Protein AF-A0A392QZP3-F1 (afdb_monomer)

InterPro domains:
  IPR052018 PHP domain-containing protein [PTHR42924] (1-97)

Foldseek 3Di:
DDPDPDDPPPVVVPDDPDPPVNVVVVCVVCVVVLLVVLLVLLVVCLVPVDPVSLVVLCVPPPPPVVVDDDPPVDSLVSCVVCDVVRDDPVSCPDPSNVVSNVSRVVVRVVVVPPPPPPDD

Secondary structure (DSSP, 8-state):
-------TTTTSTT-----HHHHHHHHHHHHHHHHHHHHHHHHHHHHS--HHHHHHHHTT---GGGGS-----SHHHHHHHHHHHHS-HHHHT-HHHHHHHHHHHHHHHHHTT-------

Structure (mmCIF, N/CA/C/O backbone):
data_AF-A0A392QZP3-F1
#
_entry.id   AF-A0A392QZP3-F1
#
loop_
_atom_site.group_PDB
_atom_site.id
_atom_site.type_symbol
_atom_site.label_atom_id
_atom_site.label_alt_id
_atom_site.label_comp_id
_atom_site.label_asym_id
_atom_site.label_entity_id
_atom_site.label_seq_id
_atom_site.pdbx_PDB_ins_code
_atom_site.Cartn_x
_atom_site.Cartn_y
_atom_site.Cartn_z
_atom_site.occupancy
_atom_site.B_iso_or_equiv
_atom_site.auth_seq_id
_atom_site.auth_comp_id
_atom_site.auth_asym_id
_atom_site.auth_atom_id
_atom_site.pdbx_PDB_model_num
ATOM 1 N N . ASP A 1 1 ? 38.660 -26.929 -13.517 1.00 59.50 1 ASP A N 1
ATOM 2 C CA . ASP A 1 1 ? 37.937 -26.253 -12.437 1.00 59.50 1 ASP A CA 1
ATOM 3 C C . ASP A 1 1 ? 38.575 -24.891 -12.223 1.00 59.50 1 ASP A C 1
ATOM 5 O O . ASP A 1 1 ? 39.703 -24.824 -11.751 1.00 59.50 1 ASP A O 1
ATOM 9 N N . TYR A 1 2 ? 37.956 -23.834 -12.749 1.00 50.16 2 TYR A N 1
ATOM 10 C CA . TYR A 1 2 ? 38.490 -22.471 -12.681 1.00 50.16 2 TYR A CA 1
ATOM 11 C C . TYR A 1 2 ? 37.567 -21.664 -11.773 1.00 50.16 2 TYR A C 1
ATOM 13 O O . TYR A 1 2 ? 36.712 -20.906 -12.224 1.00 50.16 2 TYR A O 1
ATOM 21 N N . HIS A 1 3 ? 37.685 -21.908 -10.471 1.00 65.50 3 HIS A N 1
ATOM 22 C CA . HIS A 1 3 ? 37.018 -21.112 -9.454 1.00 65.50 3 HIS A CA 1
ATOM 23 C C . HIS A 1 3 ? 37.810 -19.818 -9.250 1.00 65.50 3 HIS A C 1
ATOM 25 O O . HIS A 1 3 ? 38.784 -19.778 -8.496 1.00 65.50 3 HIS A O 1
ATOM 31 N N . GLY A 1 4 ? 37.399 -18.775 -9.977 1.00 55.47 4 GLY A N 1
ATOM 32 C CA . GLY A 1 4 ? 37.810 -17.399 -9.717 1.00 55.47 4 GLY A CA 1
ATOM 33 C C . GLY A 1 4 ? 37.524 -17.053 -8.258 1.00 55.47 4 GLY A C 1
ATOM 34 O O . GLY A 1 4 ? 36.400 -17.187 -7.778 1.00 55.47 4 GLY A O 1
ATOM 35 N N . ARG A 1 5 ? 38.590 -16.733 -7.525 1.00 61.75 5 ARG A N 1
ATOM 36 C CA . ARG A 1 5 ? 38.546 -16.235 -6.153 1.00 61.75 5 ARG A CA 1
ATOM 37 C C . ARG A 1 5 ? 38.589 -14.711 -6.215 1.00 61.75 5 ARG A C 1
ATOM 39 O O . ARG A 1 5 ? 39.679 -14.150 -6.307 1.00 61.75 5 ARG A O 1
ATOM 46 N N . GLY A 1 6 ? 37.438 -14.063 -6.068 1.00 60.81 6 GLY A N 1
ATOM 47 C CA . GLY A 1 6 ? 37.293 -12.785 -5.367 1.00 60.81 6 GLY A CA 1
ATOM 48 C C . GLY A 1 6 ? 38.137 -11.622 -5.889 1.00 60.81 6 GLY A C 1
ATOM 49 O O . GLY A 1 6 ? 38.571 -10.785 -5.097 1.00 60.81 6 GLY A O 1
ATOM 50 N N . GLY A 1 7 ? 38.396 -11.554 -7.195 1.00 62.91 7 GLY A N 1
ATOM 51 C CA . GLY A 1 7 ? 38.977 -10.358 -7.804 1.00 62.91 7 GLY A CA 1
ATOM 52 C C . GLY A 1 7 ? 37.933 -9.243 -7.916 1.00 62.91 7 GLY A C 1
ATOM 53 O O . GLY A 1 7 ? 36.780 -9.511 -8.238 1.00 62.91 7 GLY A O 1
ATOM 54 N N . HIS A 1 8 ? 38.331 -7.973 -7.752 1.00 58.50 8 HIS A N 1
ATOM 55 C CA . HIS A 1 8 ? 37.467 -6.786 -7.941 1.00 58.50 8 HIS A CA 1
ATOM 56 C C . HIS A 1 8 ? 36.771 -6.692 -9.322 1.00 58.50 8 HIS A C 1
ATOM 58 O O . HIS A 1 8 ? 35.979 -5.784 -9.542 1.00 58.50 8 HIS A O 1
ATOM 64 N N . HIS A 1 9 ? 37.079 -7.607 -10.244 1.00 54.97 9 HIS A N 1
ATOM 65 C CA . HIS A 1 9 ? 36.550 -7.683 -11.605 1.00 54.97 9 HIS A CA 1
ATOM 66 C C . HIS A 1 9 ? 35.449 -8.755 -11.763 1.00 54.97 9 HIS A C 1
ATOM 68 O O . HIS A 1 9 ? 34.895 -8.896 -12.848 1.00 54.97 9 HIS A O 1
ATOM 74 N N . GLU A 1 10 ? 35.102 -9.509 -10.710 1.00 56.53 10 GLU A N 1
ATOM 75 C CA . GLU A 1 10 ? 34.005 -10.497 -10.760 1.00 56.53 10 GLU A CA 1
ATOM 76 C C . GLU A 1 10 ? 32.610 -9.841 -10.699 1.00 56.53 10 GLU A C 1
ATOM 78 O O . GLU A 1 10 ? 31.620 -10.455 -11.087 1.00 56.53 10 GLU A O 1
ATOM 83 N N . SER A 1 11 ? 32.518 -8.577 -10.273 1.00 57.44 11 SER A N 1
ATOM 84 C CA . SER A 1 11 ? 31.245 -7.875 -10.042 1.00 57.44 11 SER A CA 1
ATOM 85 C C . SER A 1 11 ? 30.539 -7.380 -11.312 1.00 57.44 11 SER A C 1
ATOM 87 O O . SER A 1 11 ? 29.357 -7.044 -11.256 1.00 57.44 11 SER A O 1
ATOM 89 N N . GLU A 1 12 ? 31.236 -7.288 -12.449 1.00 57.12 12 GLU A N 1
ATOM 90 C CA . GLU A 1 12 ? 30.635 -6.786 -13.698 1.00 57.12 12 GLU A CA 1
ATOM 91 C C . GLU A 1 12 ? 29.883 -7.875 -14.475 1.00 57.12 12 GLU A C 1
ATOM 93 O O . GLU A 1 12 ? 28.937 -7.577 -15.204 1.00 57.12 12 GLU A O 1
ATOM 98 N N . LEU A 1 13 ? 30.232 -9.148 -14.264 1.00 54.97 13 LEU A N 1
ATOM 99 C CA . LEU A 1 13 ? 29.572 -10.306 -14.873 1.00 54.97 13 LEU A CA 1
ATOM 100 C C . LEU A 1 13 ? 28.261 -10.623 -14.130 1.00 54.97 13 LEU A C 1
ATOM 102 O O . LEU A 1 13 ? 28.124 -11.645 -13.466 1.00 54.97 13 LEU A O 1
ATOM 106 N N . GLY A 1 14 ? 27.302 -9.703 -14.206 1.00 58.09 14 GLY A N 1
ATOM 107 C CA . GLY A 1 14 ? 26.002 -9.806 -13.534 1.00 58.09 14 GLY A CA 1
ATOM 108 C C . GLY A 1 14 ? 25.347 -8.460 -13.221 1.00 58.09 14 GLY A C 1
ATOM 109 O O . GLY A 1 14 ? 24.169 -8.423 -12.866 1.00 58.09 14 GLY A O 1
ATOM 110 N N . SER A 1 15 ? 26.076 -7.351 -13.382 1.00 63.53 15 SER A N 1
ATOM 111 C CA . SER A 1 15 ? 25.514 -6.009 -13.239 1.00 63.53 15 SER A CA 1
ATOM 112 C C . SER A 1 15 ? 24.715 -5.644 -14.490 1.00 63.53 15 SER A C 1
ATOM 114 O O . SER A 1 15 ? 25.270 -5.387 -15.559 1.00 63.53 15 SER A O 1
ATOM 116 N N . VAL A 1 16 ? 23.388 -5.646 -14.376 1.00 64.69 16 VAL A N 1
ATOM 117 C CA . VAL A 1 16 ? 22.504 -5.161 -15.438 1.00 64.69 16 VAL A CA 1
ATOM 118 C C . VAL A 1 16 ? 22.346 -3.656 -15.264 1.00 64.69 16 VAL A C 1
ATOM 120 O O . VAL A 1 16 ? 21.779 -3.194 -14.275 1.00 64.69 16 VAL A O 1
ATOM 123 N N . ASN A 1 17 ? 22.808 -2.886 -16.250 1.00 72.19 17 ASN A N 1
ATOM 124 C CA . ASN A 1 17 ? 22.506 -1.460 -16.345 1.00 72.19 17 ASN A CA 1
ATOM 125 C C . ASN A 1 17 ? 21.027 -1.290 -16.706 1.00 72.19 17 ASN A C 1
ATOM 127 O O . ASN A 1 17 ? 20.686 -1.131 -17.877 1.00 72.19 17 ASN A O 1
ATOM 131 N N . LEU A 1 18 ? 20.140 -1.367 -15.711 1.00 73.06 18 LEU A N 1
ATOM 132 C CA . LEU A 1 18 ? 18.725 -1.071 -15.897 1.00 73.06 18 LEU A CA 1
ATOM 133 C C . LEU A 1 18 ? 18.575 0.449 -16.044 1.00 73.06 18 LEU A C 1
ATOM 135 O O . LEU A 1 18 ? 18.844 1.177 -15.083 1.00 73.06 18 LEU A O 1
ATOM 139 N N . PRO A 1 19 ? 18.163 0.965 -17.215 1.00 86.25 19 PRO A N 1
ATOM 140 C CA . PRO A 1 19 ? 17.993 2.397 -17.380 1.00 86.25 19 PRO A CA 1
ATOM 141 C C . PRO A 1 19 ? 16.944 2.907 -16.392 1.00 86.25 19 PRO A C 1
ATOM 143 O O . PRO A 1 19 ? 15.871 2.318 -16.260 1.00 86.25 19 PRO A O 1
ATOM 146 N N . VAL A 1 20 ? 17.230 4.029 -15.731 1.00 84.25 20 VAL A N 1
ATOM 147 C CA . VAL A 1 20 ? 16.333 4.629 -14.725 1.00 84.25 20 VAL A CA 1
ATOM 148 C C . VAL A 1 20 ? 14.924 4.856 -15.285 1.00 84.25 20 VAL A C 1
ATOM 150 O O . VAL A 1 20 ? 13.944 4.658 -14.575 1.00 84.25 20 VAL A O 1
ATOM 153 N N . LEU A 1 21 ? 14.817 5.198 -16.573 1.00 87.12 21 LEU A N 1
ATOM 154 C CA . LEU A 1 21 ? 13.537 5.360 -17.268 1.00 87.12 21 LEU A CA 1
ATOM 155 C C . LEU A 1 21 ? 12.739 4.051 -17.333 1.00 87.12 21 LEU A C 1
ATOM 157 O O . LEU A 1 21 ? 11.558 4.046 -17.010 1.00 87.12 21 LEU A O 1
ATOM 161 N N . VAL A 1 22 ? 13.395 2.932 -17.656 1.00 87.75 22 VAL A N 1
ATOM 162 C CA . VAL A 1 22 ? 12.752 1.608 -17.716 1.00 87.75 22 VAL A CA 1
ATOM 163 C C . VAL A 1 22 ? 12.282 1.175 -16.330 1.00 87.75 22 VAL A C 1
ATOM 165 O O . VAL A 1 22 ? 11.179 0.652 -16.189 1.00 87.75 22 VAL A O 1
ATOM 168 N N . LEU A 1 23 ? 13.085 1.432 -15.292 1.00 87.75 23 LEU A N 1
ATOM 169 C CA . LEU A 1 23 ? 12.681 1.165 -13.912 1.00 87.75 23 LEU A CA 1
ATOM 170 C C . LEU A 1 23 ? 11.468 2.011 -13.510 1.00 87.75 23 LEU A C 1
ATOM 172 O O . LEU A 1 23 ? 10.525 1.498 -12.917 1.00 87.75 23 LEU A O 1
ATOM 176 N N . HIS A 1 24 ? 11.479 3.300 -13.832 1.00 89.88 24 HIS A N 1
ATOM 177 C CA . HIS A 1 24 ? 10.368 4.195 -13.539 1.00 89.88 24 HIS A CA 1
ATOM 178 C C . HIS A 1 24 ? 9.078 3.770 -14.255 1.00 89.88 24 HIS A C 1
ATOM 180 O O . HIS A 1 24 ? 8.018 3.740 -13.630 1.00 89.88 24 HIS A O 1
ATOM 186 N N . ASP A 1 25 ? 9.162 3.386 -15.527 1.00 92.12 25 ASP A N 1
ATOM 187 C CA . ASP A 1 25 ? 8.003 2.920 -16.292 1.00 92.12 25 ASP A CA 1
ATOM 188 C C . ASP A 1 25 ? 7.467 1.596 -15.739 1.00 92.12 25 ASP A C 1
ATOM 190 O O . ASP A 1 25 ? 6.257 1.435 -15.569 1.00 92.12 25 ASP A O 1
ATOM 194 N N . PHE A 1 26 ? 8.361 0.685 -15.345 1.00 92.44 26 PHE A N 1
ATOM 195 C CA . PHE A 1 26 ? 7.987 -0.530 -14.628 1.00 92.44 26 PHE A CA 1
ATOM 196 C C . PHE A 1 26 ? 7.263 -0.218 -13.309 1.00 92.44 26 PHE A C 1
ATOM 198 O O . PHE A 1 26 ? 6.198 -0.774 -13.046 1.00 92.44 26 PHE A O 1
ATOM 205 N N . LEU A 1 27 ? 7.795 0.698 -12.493 1.00 90.88 27 LEU A N 1
ATOM 206 C CA . LEU A 1 27 ? 7.187 1.077 -11.213 1.00 90.88 27 LEU A CA 1
ATOM 207 C C . LEU A 1 27 ? 5.828 1.759 -11.391 1.00 90.88 27 LEU A C 1
ATOM 209 O O . LEU A 1 27 ? 4.927 1.526 -10.588 1.00 90.88 27 LEU A O 1
ATOM 213 N N . LYS A 1 28 ? 5.647 2.550 -12.454 1.00 91.75 28 LYS A N 1
ATOM 214 C CA . LYS A 1 28 ? 4.339 3.108 -12.820 1.00 91.75 28 LYS A CA 1
ATOM 215 C C . LYS A 1 28 ? 3.320 2.013 -13.122 1.00 91.75 28 LYS A C 1
ATOM 217 O O . LYS A 1 28 ? 2.207 2.072 -12.609 1.00 91.75 28 LYS A O 1
ATOM 222 N N . VAL A 1 29 ? 3.701 1.003 -13.904 1.00 94.25 29 VAL A N 1
ATOM 223 C CA . VAL A 1 29 ? 2.828 -0.145 -14.214 1.00 94.25 29 VAL A CA 1
ATOM 224 C C . VAL A 1 29 ? 2.554 -0.990 -12.968 1.00 94.25 29 VAL A C 1
ATOM 226 O O . VAL A 1 29 ? 1.445 -1.486 -12.793 1.00 94.25 29 VAL A O 1
ATOM 229 N N . ALA A 1 30 ? 3.530 -1.117 -12.069 1.00 93.19 30 ALA A N 1
ATOM 230 C CA . ALA A 1 30 ? 3.382 -1.833 -10.805 1.00 93.19 30 ALA A CA 1
ATOM 231 C C . ALA A 1 30 ? 2.603 -1.042 -9.736 1.00 93.19 30 ALA A C 1
ATOM 233 O O . ALA A 1 30 ? 2.217 -1.612 -8.712 1.00 93.19 30 ALA A O 1
ATOM 234 N N . ARG A 1 31 ? 2.351 0.258 -9.945 1.00 93.44 31 ARG A N 1
ATOM 235 C CA . ARG A 1 31 ? 1.734 1.133 -8.942 1.00 93.44 31 ARG A CA 1
ATOM 236 C C . ARG A 1 31 ? 0.375 0.634 -8.433 1.00 93.44 31 ARG A C 1
ATOM 238 O O . ARG A 1 31 ? 0.204 0.620 -7.216 1.00 93.44 31 ARG A O 1
ATOM 245 N N . PRO A 1 32 ? -0.552 0.139 -9.277 1.00 92.88 32 PRO A N 1
ATOM 246 C CA . PRO A 1 32 ? -1.820 -0.413 -8.800 1.00 92.88 32 PRO A CA 1
ATOM 247 C C . PRO A 1 32 ? -1.642 -1.622 -7.875 1.00 92.88 32 PRO A C 1
ATOM 249 O O . PRO A 1 32 ? -2.371 -1.751 -6.897 1.00 92.88 32 PRO A O 1
ATOM 252 N N . ILE A 1 33 ? -0.641 -2.473 -8.135 1.00 94.12 33 ILE A N 1
ATOM 253 C CA . ILE A 1 33 ? -0.326 -3.639 -7.292 1.00 94.12 33 ILE A CA 1
ATOM 254 C C . ILE A 1 33 ? 0.124 -3.169 -5.908 1.00 94.12 33 ILE A C 1
ATOM 256 O O . ILE A 1 33 ? -0.329 -3.697 -4.894 1.00 94.12 33 ILE A O 1
ATOM 260 N N . TRP A 1 34 ? 0.980 -2.146 -5.864 1.00 91.00 34 TRP A N 1
ATOM 261 C CA . TRP A 1 34 ? 1.443 -1.543 -4.616 1.00 91.00 34 TRP A CA 1
ATOM 262 C C . TRP A 1 34 ? 0.296 -0.914 -3.818 1.00 91.00 34 TRP A C 1
ATOM 264 O O . TRP A 1 34 ? 0.141 -1.199 -2.632 1.00 91.00 34 TRP A O 1
ATOM 274 N N . CYS A 1 35 ? -0.546 -0.113 -4.475 1.00 91.81 35 CYS A N 1
ATOM 275 C CA . CYS A 1 35 ? -1.705 0.507 -3.837 1.00 91.81 35 CYS A CA 1
ATOM 276 C C . CYS A 1 35 ? -2.677 -0.547 -3.291 1.00 91.81 35 CYS A C 1
ATOM 278 O O . CYS A 1 35 ? -3.114 -0.430 -2.150 1.00 91.81 35 CYS A O 1
ATOM 280 N N . ASN A 1 36 ? -2.957 -1.606 -4.055 1.00 93.00 36 ASN A N 1
ATOM 281 C CA . ASN A 1 36 ? -3.820 -2.698 -3.609 1.00 93.00 36 ASN A CA 1
ATOM 282 C C . ASN A 1 36 ? -3.221 -3.475 -2.429 1.00 93.00 36 ASN A C 1
ATOM 284 O O . ASN A 1 36 ? -3.932 -3.831 -1.497 1.00 93.00 36 ASN A O 1
ATOM 288 N N . ALA A 1 37 ? -1.910 -3.724 -2.434 1.00 91.81 37 ALA A N 1
ATOM 289 C CA . ALA A 1 37 ? -1.246 -4.383 -1.314 1.00 91.81 37 ALA A CA 1
ATOM 290 C C . ALA A 1 37 ? -1.372 -3.565 -0.018 1.00 91.81 37 ALA A C 1
ATOM 292 O O . ALA A 1 37 ? -1.638 -4.136 1.036 1.00 91.81 37 ALA A O 1
ATOM 293 N N . ILE A 1 38 ? -1.233 -2.237 -0.097 1.00 90.75 38 ILE A N 1
ATOM 294 C CA . ILE A 1 38 ? -1.421 -1.351 1.060 1.00 90.75 38 ILE A CA 1
ATOM 295 C C . ILE A 1 38 ? -2.872 -1.376 1.536 1.00 90.75 38 ILE A C 1
ATOM 297 O O . ILE A 1 38 ? -3.087 -1.496 2.739 1.00 90.75 38 ILE A O 1
ATOM 301 N N . LYS A 1 39 ? -3.852 -1.315 0.622 1.00 91.19 39 LYS A N 1
ATOM 302 C CA . LYS A 1 39 ? -5.277 -1.454 0.974 1.00 91.19 39 LYS A CA 1
ATOM 303 C C . LYS A 1 39 ? -5.519 -2.726 1.775 1.00 91.19 39 LYS A C 1
ATOM 305 O O . LYS A 1 39 ? -6.000 -2.638 2.896 1.00 91.19 39 LYS A O 1
ATOM 310 N N . ASN A 1 40 ? -5.074 -3.868 1.253 1.00 92.06 40 ASN A N 1
ATOM 311 C CA . ASN A 1 40 ? -5.248 -5.160 1.911 1.00 92.06 40 ASN A CA 1
ATOM 312 C C . ASN A 1 40 ? -4.613 -5.191 3.310 1.00 92.06 40 ASN A C 1
ATOM 314 O O . ASN A 1 40 ? -5.205 -5.719 4.241 1.00 92.06 40 ASN A O 1
ATOM 318 N N . ILE A 1 41 ? -3.415 -4.620 3.479 1.00 90.38 41 ILE A N 1
ATOM 319 C CA . ILE A 1 41 ? -2.749 -4.555 4.791 1.00 90.38 41 ILE A CA 1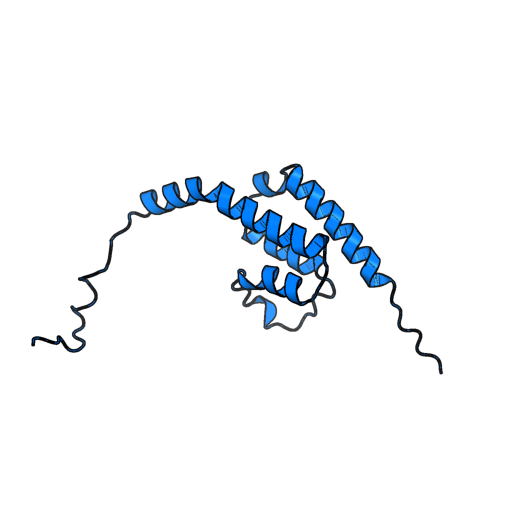
ATOM 320 C C . ILE A 1 41 ? -3.586 -3.743 5.790 1.00 90.38 41 ILE A C 1
ATOM 322 O O . ILE A 1 41 ? -3.762 -4.162 6.934 1.00 90.38 41 ILE A O 1
ATOM 326 N N . LEU A 1 42 ? -4.104 -2.589 5.364 1.00 89.88 42 LEU A N 1
ATOM 327 C CA . LEU A 1 42 ? -4.937 -1.737 6.212 1.00 89.88 42 LEU A CA 1
ATOM 328 C C . LEU A 1 42 ? -6.295 -2.378 6.514 1.00 89.88 42 LEU A C 1
ATOM 330 O O . LEU A 1 42 ? -6.775 -2.260 7.637 1.00 89.88 42 LEU A O 1
ATOM 334 N N . GLU A 1 43 ? -6.896 -3.071 5.546 1.00 91.31 43 GLU A N 1
ATOM 335 C CA . GLU A 1 43 ? -8.134 -3.831 5.738 1.00 91.31 43 GLU A CA 1
ATOM 336 C C . GLU A 1 43 ? -7.954 -4.956 6.751 1.00 91.31 43 GLU A C 1
ATOM 338 O O . GLU A 1 43 ? -8.738 -5.027 7.691 1.00 91.31 43 GLU A O 1
ATOM 343 N N . CYS A 1 44 ? -6.892 -5.760 6.639 1.00 90.12 44 CYS A N 1
ATOM 344 C CA . CYS A 1 44 ? -6.600 -6.814 7.613 1.00 90.12 44 CYS A CA 1
ATOM 345 C C . CYS A 1 44 ? -6.489 -6.258 9.040 1.00 90.12 44 CYS A C 1
ATOM 347 O O . CYS A 1 44 ? -6.996 -6.859 9.983 1.00 90.12 44 CYS A O 1
ATOM 349 N N . TYR A 1 45 ? -5.847 -5.098 9.207 1.00 88.62 45 TYR A N 1
ATOM 350 C CA . TYR A 1 45 ? -5.757 -4.449 10.514 1.00 88.62 45 TYR A CA 1
ATOM 351 C C . TYR A 1 45 ? -7.097 -3.856 10.978 1.00 88.62 45 TYR A C 1
ATOM 353 O O . TYR A 1 45 ? -7.411 -3.907 12.164 1.00 88.62 45 TYR A O 1
ATOM 361 N N . ALA A 1 46 ? -7.905 -3.315 10.064 1.00 88.38 46 ALA A N 1
ATOM 362 C CA . ALA A 1 46 ? -9.234 -2.802 10.387 1.00 88.38 46 ALA A CA 1
ATOM 363 C C . ALA A 1 46 ? -10.216 -3.916 10.796 1.00 88.38 46 ALA A C 1
ATOM 365 O O . ALA A 1 46 ? -11.080 -3.689 11.641 1.00 88.38 46 ALA A O 1
ATOM 366 N N . GLU A 1 47 ? -10.104 -5.097 10.185 1.00 90.06 47 GLU A N 1
ATOM 367 C CA . GLU A 1 47 ? -10.915 -6.278 10.501 1.00 90.06 47 GLU A CA 1
ATOM 368 C C . GLU A 1 47 ? -10.469 -6.947 11.803 1.00 90.06 47 GLU A C 1
ATOM 370 O O . GLU A 1 47 ? -11.304 -7.305 12.635 1.00 90.06 47 GLU A O 1
ATOM 375 N N . GLU A 1 48 ? -9.159 -7.082 12.000 1.00 88.62 48 GLU A N 1
ATOM 376 C CA . GLU A 1 48 ? -8.567 -7.676 13.192 1.00 88.62 48 GLU A CA 1
ATOM 377 C C . GLU A 1 48 ? -7.438 -6.774 13.721 1.00 88.62 48 GLU A C 1
ATOM 379 O O . GLU A 1 48 ? -6.276 -6.903 13.309 1.00 88.62 48 GLU A O 1
ATOM 384 N N . PRO A 1 49 ? -7.753 -5.861 14.655 1.00 85.06 49 PRO A N 1
ATOM 385 C CA . PRO A 1 49 ? -6.771 -4.960 15.240 1.00 85.06 49 PRO A CA 1
ATOM 386 C C . PRO A 1 49 ? -5.911 -5.696 16.269 1.00 85.06 49 PRO A C 1
ATOM 388 O O . PRO A 1 49 ? -6.137 -5.631 17.476 1.00 85.06 49 PRO A O 1
ATOM 391 N N . SER A 1 50 ? -4.920 -6.426 15.766 1.00 84.00 50 SER A N 1
ATOM 392 C CA . SER A 1 50 ? -3.929 -7.170 16.541 1.00 84.00 50 SER A CA 1
ATOM 393 C C . SER A 1 50 ? -2.537 -6.558 16.389 1.00 84.00 50 SER A C 1
ATOM 395 O O . SER A 1 50 ? -2.215 -5.952 15.362 1.00 84.00 50 SER A O 1
ATOM 397 N N . ASP A 1 51 ? -1.676 -6.769 17.387 1.00 81.31 51 ASP A N 1
ATOM 398 C CA . ASP A 1 51 ? -0.271 -6.350 17.320 1.00 81.31 51 ASP A CA 1
ATOM 399 C C . ASP A 1 51 ? 0.448 -6.997 16.125 1.00 81.31 51 ASP A C 1
ATOM 401 O O . ASP A 1 51 ? 1.244 -6.350 15.448 1.00 81.31 51 ASP A O 1
ATOM 405 N N . THR A 1 52 ? 0.097 -8.243 15.784 1.00 85.12 52 THR A N 1
ATOM 406 C CA . THR A 1 52 ? 0.630 -8.948 14.610 1.00 85.12 52 THR A CA 1
ATOM 407 C C . THR A 1 52 ? 0.258 -8.266 13.297 1.00 85.12 52 THR A C 1
ATOM 409 O 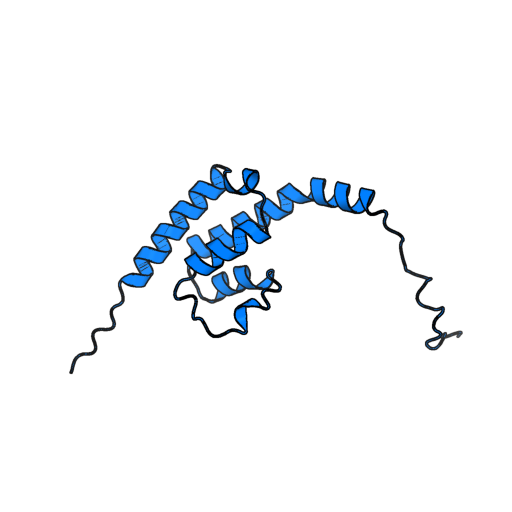O . THR A 1 52 ? 1.112 -8.120 12.422 1.00 85.12 52 THR A O 1
ATOM 412 N N . ASN A 1 53 ? -0.985 -7.795 13.152 1.00 85.38 53 ASN A N 1
ATOM 413 C CA . ASN A 1 53 ? -1.402 -7.064 11.954 1.00 85.38 53 ASN A CA 1
ATOM 414 C C . ASN A 1 53 ? -0.779 -5.659 11.920 1.00 85.38 53 ASN A C 1
ATOM 416 O O . ASN A 1 53 ? -0.364 -5.202 10.853 1.00 85.38 53 ASN A O 1
ATOM 420 N N . LEU A 1 54 ? -0.586 -5.016 13.075 1.00 83.19 54 LEU A N 1
ATOM 421 C CA . LEU A 1 54 ? 0.129 -3.740 13.177 1.00 83.19 54 LEU A CA 1
ATOM 422 C C . LEU A 1 54 ? 1.619 -3.863 12.797 1.00 83.19 54 LEU A C 1
ATOM 424 O O . LEU A 1 54 ? 2.172 -2.993 12.114 1.00 83.19 54 LEU A O 1
ATOM 428 N N . GLU A 1 55 ? 2.280 -4.964 13.157 1.00 82.25 55 GLU A N 1
ATOM 429 C CA . GLU A 1 55 ? 3.651 -5.254 12.717 1.00 82.25 55 GLU A CA 1
ATOM 430 C C . GLU A 1 55 ? 3.753 -5.352 11.187 1.00 82.25 55 GLU A C 1
ATOM 432 O O . GLU A 1 55 ? 4.736 -4.895 10.595 1.00 82.25 55 GLU A O 1
ATOM 437 N N . THR A 1 56 ? 2.727 -5.878 10.507 1.00 83.06 56 THR A N 1
ATOM 438 C CA . THR A 1 56 ? 2.744 -5.949 9.036 1.00 83.06 56 THR A CA 1
ATOM 439 C C . THR A 1 56 ? 2.746 -4.576 8.364 1.00 83.06 56 THR A C 1
ATOM 441 O O . THR A 1 56 ? 3.391 -4.425 7.322 1.00 83.06 56 THR A O 1
ATOM 444 N N . ILE A 1 57 ? 2.115 -3.573 8.986 1.00 82.69 57 ILE A N 1
ATOM 445 C CA . ILE A 1 57 ? 2.134 -2.170 8.546 1.00 82.69 57 ILE A CA 1
ATOM 446 C C . ILE A 1 57 ? 3.559 -1.617 8.691 1.00 82.69 57 ILE A C 1
ATOM 448 O O . ILE A 1 57 ? 4.132 -1.055 7.756 1.00 82.69 57 ILE A O 1
ATOM 452 N N . THR A 1 58 ? 4.198 -1.837 9.837 1.00 75.75 58 THR A N 1
ATOM 453 C CA . THR A 1 58 ? 5.526 -1.263 10.118 1.00 75.75 58 THR A CA 1
ATOM 454 C C . THR A 1 58 ? 6.683 -1.979 9.408 1.00 75.75 58 THR A C 1
ATOM 456 O O . THR A 1 58 ? 7.752 -1.390 9.246 1.00 75.75 58 THR A O 1
ATOM 459 N N . ARG A 1 59 ? 6.478 -3.202 8.897 1.00 74.75 59 ARG A N 1
ATOM 460 C CA . ARG A 1 59 ? 7.508 -4.032 8.239 1.00 74.75 59 ARG A CA 1
ATOM 461 C C . ARG A 1 59 ? 8.133 -3.411 6.985 1.00 74.75 59 ARG A C 1
ATOM 463 O O . ARG A 1 59 ? 9.307 -3.654 6.700 1.00 74.75 59 ARG A O 1
ATOM 470 N N . PHE A 1 60 ? 7.359 -2.653 6.208 1.00 65.31 60 PHE A N 1
ATOM 471 C CA . PHE A 1 60 ? 7.809 -2.091 4.925 1.00 65.31 60 PHE A CA 1
ATOM 472 C C . PHE A 1 60 ? 8.369 -0.675 5.045 1.00 65.31 60 PHE A C 1
ATOM 474 O O . PHE A 1 60 ? 9.160 -0.237 4.203 1.00 65.31 60 PHE A O 1
ATOM 481 N N . GLY A 1 61 ? 8.018 0.033 6.117 1.00 60.75 61 GLY A N 1
ATOM 482 C CA . GLY A 1 61 ? 8.712 1.247 6.492 1.00 60.75 61 GLY A CA 1
ATOM 483 C C . GLY A 1 61 ? 10.098 0.870 7.001 1.00 60.75 61 GLY A C 1
ATOM 484 O O . GLY A 1 61 ? 10.245 0.311 8.080 1.00 60.75 61 GLY A O 1
ATOM 485 N N . ARG A 1 62 ? 11.170 1.237 6.291 1.00 56.78 62 ARG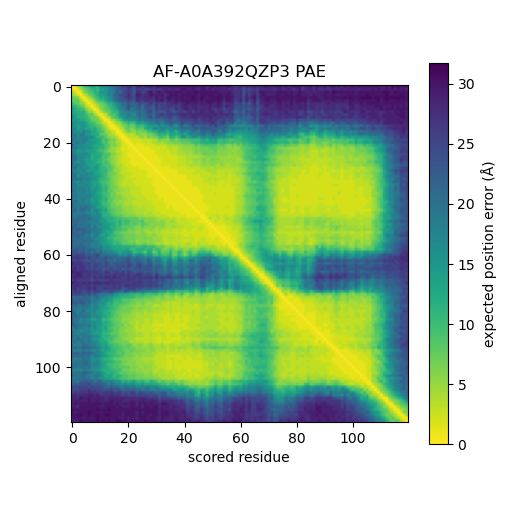 A N 1
ATOM 486 C CA . ARG A 1 62 ? 12.497 1.414 6.921 1.00 56.78 62 ARG A CA 1
ATOM 487 C C . ARG A 1 62 ? 12.455 2.623 7.871 1.00 56.78 62 ARG A C 1
ATOM 489 O O . ARG A 1 62 ? 13.274 3.540 7.785 1.00 56.78 62 ARG A O 1
ATOM 496 N N . THR A 1 63 ? 11.480 2.663 8.764 1.00 53.59 63 THR A N 1
ATOM 49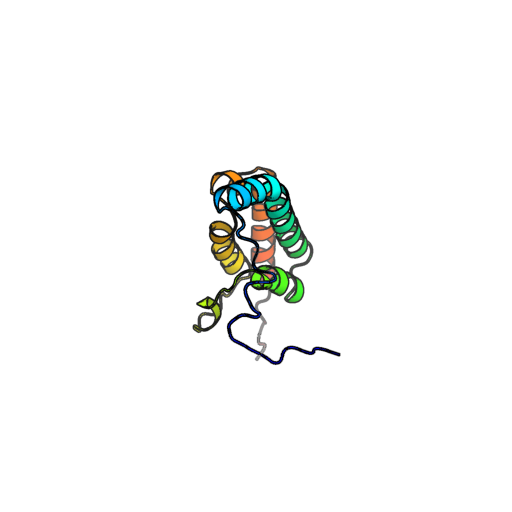7 C CA . THR A 1 63 ? 11.221 3.726 9.721 1.00 53.59 63 THR A CA 1
ATOM 498 C C . THR A 1 63 ? 12.245 3.587 10.836 1.00 53.59 63 THR A C 1
ATOM 500 O O . THR A 1 63 ? 11.993 3.110 11.936 1.00 53.59 63 THR A O 1
ATOM 503 N N . ARG A 1 64 ? 13.453 4.085 10.553 1.00 49.78 64 ARG A N 1
ATOM 504 C CA . ARG A 1 64 ? 14.445 4.439 11.581 1.00 49.78 64 ARG A CA 1
ATOM 505 C C . ARG A 1 64 ? 13.888 5.449 12.603 1.00 49.78 64 ARG A C 1
ATOM 507 O O . ARG A 1 64 ? 14.507 5.646 13.641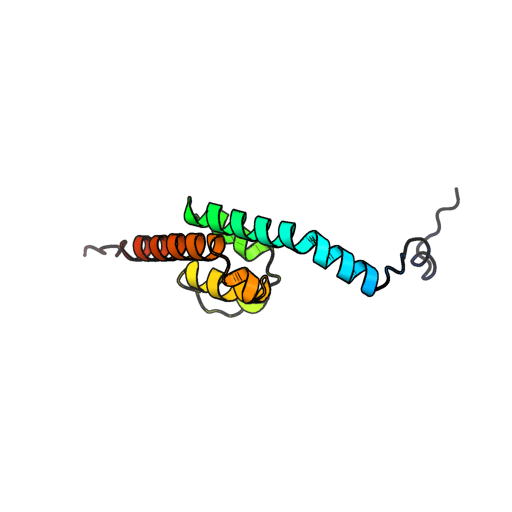 1.00 49.78 64 ARG A O 1
ATOM 514 N N . VAL A 1 65 ? 12.719 6.035 12.328 1.00 50.88 65 VAL A N 1
ATOM 515 C CA . VAL A 1 65 ? 11.936 6.913 13.209 1.00 50.88 65 VAL A CA 1
ATOM 516 C C . VAL A 1 65 ? 11.501 6.207 14.504 1.00 50.88 65 VAL A C 1
ATOM 518 O O . VAL A 1 65 ? 11.411 6.855 15.540 1.00 50.88 65 VAL A O 1
ATOM 521 N N . PHE A 1 66 ? 11.361 4.876 14.515 1.00 51.19 66 PHE A N 1
ATOM 522 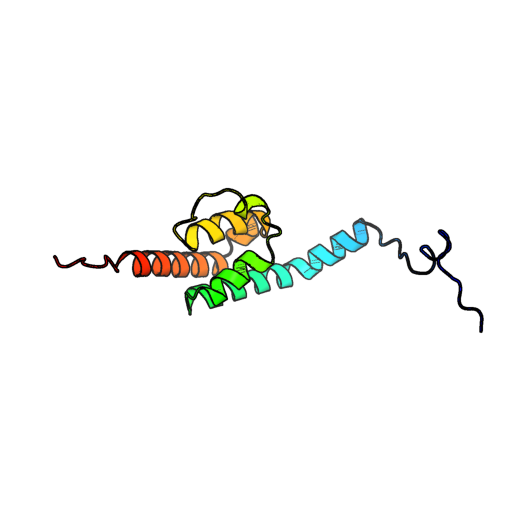C CA . PHE A 1 66 ? 10.949 4.128 15.715 1.00 51.19 66 PHE A CA 1
ATOM 523 C C . PHE A 1 66 ? 12.033 3.964 16.788 1.00 51.19 66 PHE A C 1
ATOM 525 O O . PHE A 1 66 ? 11.767 3.428 17.860 1.00 51.19 66 PHE A O 1
ATOM 532 N N . LYS A 1 67 ? 13.264 4.438 16.545 1.00 47.28 67 LYS A N 1
ATOM 533 C CA . LYS A 1 67 ? 14.357 4.351 17.528 1.00 47.28 67 LYS A CA 1
ATOM 534 C C . LYS A 1 67 ? 14.341 5.492 18.563 1.00 47.28 67 LYS A C 1
ATOM 536 O O . LYS A 1 67 ? 15.189 5.511 19.451 1.00 47.28 67 LYS A O 1
ATOM 541 N N . GLY A 1 68 ? 13.401 6.434 18.453 1.00 44.66 68 GLY A N 1
ATOM 542 C CA . GLY A 1 68 ? 13.311 7.632 19.289 1.00 44.66 68 GLY A CA 1
ATOM 543 C C . GLY A 1 68 ? 12.029 7.716 20.115 1.00 44.66 68 GLY A C 1
ATOM 544 O O . GLY A 1 68 ? 11.208 8.579 19.850 1.00 44.66 68 GLY A O 1
ATOM 545 N N . GLY A 1 69 ? 11.874 6.835 21.106 1.00 44.75 69 GLY A N 1
ATOM 546 C CA . GLY A 1 69 ? 11.281 7.124 22.424 1.00 44.75 69 GLY A CA 1
ATOM 547 C C . GLY A 1 69 ? 9.853 7.670 22.574 1.00 44.75 69 GLY A C 1
ATOM 548 O O . GLY A 1 69 ? 9.429 7.803 23.717 1.00 44.75 69 GLY A O 1
ATOM 549 N N . SER A 1 70 ? 9.100 7.976 21.517 1.00 47.44 70 SER A N 1
ATOM 550 C CA . SER A 1 70 ? 7.689 8.340 21.669 1.00 47.44 70 SER A CA 1
ATOM 551 C C . SER A 1 70 ? 6.833 7.094 21.475 1.00 47.44 70 SER A C 1
ATOM 553 O O . SER A 1 70 ? 6.859 6.533 20.376 1.00 47.44 70 SER A O 1
ATOM 555 N N . PRO A 1 71 ? 6.067 6.645 22.485 1.00 48.94 71 PRO A N 1
ATOM 556 C CA . PRO A 1 71 ? 5.028 5.667 22.233 1.00 48.94 71 PRO A CA 1
ATOM 557 C C . PRO A 1 71 ? 4.029 6.358 21.303 1.00 48.94 71 PRO A C 1
ATOM 559 O O . PRO A 1 71 ? 3.392 7.337 21.695 1.00 48.94 71 PRO A O 1
ATOM 562 N N . LEU A 1 72 ? 3.942 5.927 20.042 1.00 52.12 72 LEU A N 1
ATOM 563 C CA . LEU A 1 72 ? 2.740 6.215 19.272 1.00 52.12 72 LEU A CA 1
ATOM 564 C C . LEU A 1 72 ? 1.640 5.441 19.989 1.00 52.12 72 LEU A C 1
ATOM 566 O O . LEU A 1 72 ? 1.548 4.223 19.872 1.00 52.12 72 LEU A O 1
ATOM 570 N N . ASN A 1 73 ? 0.891 6.149 20.831 1.00 53.88 73 ASN A N 1
ATOM 571 C CA . ASN A 1 73 ? -0.110 5.585 21.731 1.00 53.88 73 ASN A CA 1
ATOM 572 C C . ASN A 1 73 ? -1.319 4.996 20.980 1.00 53.88 73 ASN A C 1
ATOM 574 O O . ASN A 1 73 ? -2.263 4.540 21.618 1.00 53.88 73 ASN A O 1
ATOM 578 N N . CYS A 1 74 ? -1.311 4.984 19.643 1.00 65.31 74 CYS A N 1
ATOM 579 C CA . CYS A 1 74 ? -2.371 4.415 18.833 1.00 65.31 74 CYS A CA 1
ATOM 580 C C . CYS A 1 74 ? -1.838 3.905 1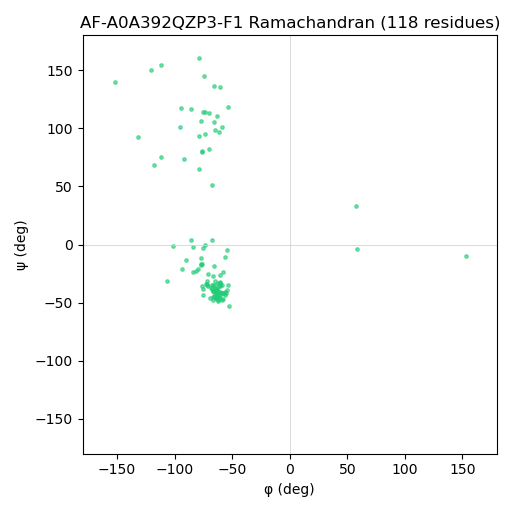7.482 1.00 65.31 74 CYS A C 1
ATOM 582 O O . CYS A 1 74 ? -1.032 4.570 16.829 1.00 65.31 74 CYS A O 1
ATOM 584 N N . GLY A 1 75 ? -2.335 2.751 17.020 1.00 72.12 75 GLY A N 1
ATOM 585 C CA . GLY A 1 75 ? -2.073 2.238 15.667 1.00 72.12 75 GLY A CA 1
ATOM 586 C C . GLY A 1 75 ? -2.508 3.201 14.553 1.00 72.12 75 GLY A C 1
ATOM 587 O O . GLY A 1 75 ? -1.924 3.192 13.472 1.00 72.12 75 GLY A O 1
ATOM 588 N N . GLN A 1 76 ? -3.462 4.092 14.839 1.00 78.12 76 GLN A N 1
ATOM 589 C CA . GLN A 1 76 ? -3.908 5.135 13.915 1.00 78.12 76 GLN A CA 1
ATOM 590 C C . GLN A 1 76 ? -2.797 6.145 13.596 1.00 78.12 76 GLN A C 1
ATOM 592 O O . GLN A 1 76 ? -2.543 6.419 12.426 1.00 78.12 76 GLN A O 1
ATOM 597 N N . ASP A 1 77 ? -2.073 6.622 14.612 1.00 79.38 77 ASP A N 1
ATOM 598 C CA . ASP A 1 77 ? -0.989 7.596 14.431 1.00 79.38 77 ASP A CA 1
ATOM 599 C C . ASP A 1 77 ? 0.122 7.028 13.525 1.00 79.38 77 ASP A C 1
ATOM 601 O O . ASP A 1 77 ? 0.773 7.753 12.767 1.00 79.38 77 ASP A O 1
ATOM 605 N N . LEU A 1 78 ? 0.341 5.705 13.591 1.00 79.25 78 LEU A N 1
ATOM 606 C CA . LEU A 1 78 ? 1.333 5.002 12.776 1.00 79.25 78 LEU A CA 1
ATOM 607 C C . LEU A 1 78 ? 0.900 4.985 11.315 1.00 79.25 78 LEU A C 1
ATOM 609 O O . LEU A 1 78 ? 1.700 5.275 10.424 1.00 79.25 78 LEU A O 1
ATOM 613 N N . ILE A 1 79 ? -0.369 4.663 11.077 1.00 83.38 79 ILE A N 1
ATOM 614 C CA . ILE A 1 79 ? -0.956 4.613 9.740 1.00 83.38 79 ILE A CA 1
ATOM 615 C C . ILE A 1 79 ? -0.942 6.008 9.109 1.00 83.38 79 ILE A C 1
ATOM 617 O O . ILE A 1 79 ? -0.470 6.152 7.978 1.00 83.38 79 ILE A O 1
ATOM 621 N N . ASP A 1 80 ? -1.348 7.037 9.850 1.00 84.12 80 ASP A N 1
ATOM 622 C CA . ASP A 1 80 ? -1.369 8.423 9.369 1.00 84.12 80 ASP A CA 1
ATOM 623 C C . ASP A 1 80 ? 0.036 8.930 9.009 1.00 84.12 80 ASP A C 1
ATOM 625 O O . ASP A 1 80 ? 0.205 9.682 8.046 1.00 84.12 80 ASP A O 1
ATOM 629 N N . HIS A 1 81 ? 1.069 8.467 9.720 1.00 82.94 81 HIS A N 1
ATOM 630 C CA . HIS A 1 81 ? 2.458 8.765 9.379 1.00 82.94 81 HIS A CA 1
ATOM 631 C C . HIS A 1 81 ? 2.975 7.970 8.167 1.00 82.94 81 HIS A C 1
ATOM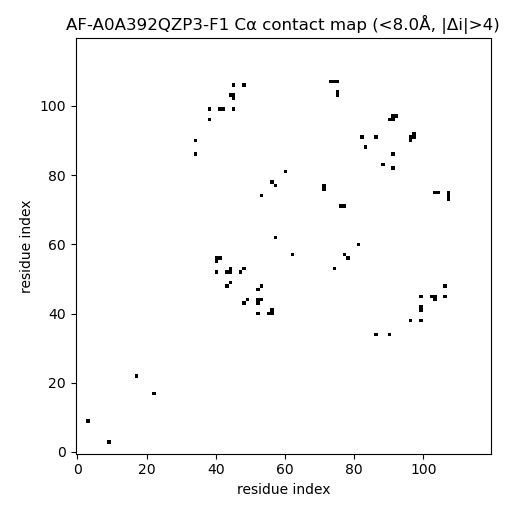 633 O O . HIS A 1 81 ? 3.744 8.497 7.358 1.00 82.94 81 HIS A O 1
ATOM 639 N N . CYS A 1 82 ? 2.587 6.700 8.027 1.00 83.44 82 CYS A N 1
ATOM 640 C CA . CYS A 1 82 ? 3.074 5.822 6.963 1.00 83.44 82 CYS A CA 1
ATOM 641 C C . CYS A 1 82 ? 2.431 6.106 5.598 1.00 83.44 82 CYS A C 1
ATOM 643 O O . CYS A 1 82 ? 3.114 6.009 4.576 1.00 83.44 82 CYS A O 1
ATOM 645 N N . LEU A 1 83 ? 1.147 6.471 5.556 1.00 85.62 83 LEU A N 1
ATOM 646 C CA . LEU A 1 83 ? 0.408 6.617 4.298 1.00 85.62 83 LEU A CA 1
ATOM 647 C C . LEU A 1 83 ? 1.034 7.629 3.317 1.00 85.62 83 LEU A C 1
ATOM 649 O O . LEU A 1 83 ? 1.248 7.244 2.164 1.00 85.62 83 LEU A O 1
ATOM 653 N N . PRO A 1 84 ? 1.429 8.851 3.732 1.00 87.56 84 PRO A N 1
ATOM 654 C CA . PRO A 1 84 ? 2.072 9.817 2.836 1.00 87.56 84 PRO A CA 1
ATOM 655 C C . PRO A 1 84 ? 3.450 9.372 2.325 1.00 87.56 84 PRO A C 1
ATOM 657 O O . PRO A 1 84 ? 3.949 9.909 1.338 1.00 87.56 84 PRO A O 1
ATOM 660 N N . LEU A 1 85 ? 4.094 8.407 2.994 1.00 85.69 85 LEU A N 1
ATOM 661 C CA . LEU A 1 85 ? 5.380 7.847 2.563 1.00 85.69 85 LEU A CA 1
ATOM 662 C C . LEU A 1 85 ? 5.212 6.778 1.479 1.00 85.69 85 LEU A C 1
ATOM 664 O O . LEU A 1 85 ? 6.159 6.489 0.747 1.00 85.69 85 LEU A O 1
ATOM 668 N N . TRP A 1 86 ? 4.033 6.163 1.388 1.00 87.00 86 TRP A N 1
ATOM 669 C CA . TRP A 1 86 ? 3.770 5.062 0.467 1.00 87.00 86 TRP A CA 1
ATOM 670 C C . TRP A 1 86 ? 2.897 5.461 -0.723 1.00 87.00 86 TRP A C 1
ATOM 672 O O . TRP A 1 86 ? 3.058 4.895 -1.814 1.00 87.00 86 TRP A O 1
ATOM 682 N N . LEU A 1 87 ? 1.990 6.418 -0.527 1.00 88.56 87 LEU A N 1
ATOM 683 C CA . LEU A 1 87 ? 0.944 6.814 -1.466 1.00 88.56 87 LEU A CA 1
ATOM 684 C C . LEU A 1 87 ? 1.067 8.289 -1.863 1.00 88.56 87 LEU A C 1
ATOM 686 O O . LEU A 1 87 ? 1.535 9.120 -1.091 1.00 88.56 87 LEU A O 1
ATOM 690 N N . SER A 1 88 ? 0.641 8.611 -3.082 1.00 90.75 88 SER A N 1
ATOM 691 C CA . SER A 1 88 ? 0.432 9.998 -3.503 1.00 90.75 88 SER A CA 1
ATOM 692 C C . SER A 1 88 ? -0.899 10.523 -2.962 1.00 90.75 88 SER A C 1
ATOM 694 O O . SER A 1 88 ? -1.798 9.741 -2.651 1.00 90.75 88 SER A O 1
ATOM 696 N N . SER A 1 89 ? -1.065 11.847 -2.910 1.00 90.00 89 SER A N 1
ATOM 697 C CA . SER A 1 89 ? -2.309 12.479 -2.445 1.00 90.00 89 SER A CA 1
ATOM 698 C C . SER A 1 89 ? -3.541 11.991 -3.215 1.00 90.00 89 SER A C 1
ATOM 700 O O . SER A 1 89 ? -4.541 11.644 -2.603 1.00 90.00 89 SER A O 1
ATOM 702 N N . GLN A 1 90 ? -3.436 11.847 -4.541 1.00 90.50 90 GLN A N 1
ATOM 703 C CA . GLN A 1 90 ? -4.535 11.351 -5.376 1.00 90.50 90 GLN A CA 1
ATOM 704 C C . GLN A 1 90 ? -4.928 9.905 -5.033 1.00 90.50 90 GLN A C 1
ATOM 706 O O . GLN A 1 90 ? -6.103 9.554 -5.046 1.00 90.50 90 GLN A O 1
ATOM 711 N N . GLU A 1 91 ? -3.952 9.046 -4.737 1.00 90.56 91 GLU A N 1
ATOM 712 C CA . GLU A 1 91 ? -4.227 7.655 -4.357 1.00 90.56 91 GLU A CA 1
ATOM 713 C C . GLU A 1 91 ? -4.833 7.564 -2.958 1.00 90.56 91 GLU A C 1
ATOM 715 O O . GLU A 1 91 ? -5.642 6.676 -2.703 1.00 90.56 91 GLU A O 1
ATOM 720 N N . MET A 1 92 ? -4.469 8.492 -2.070 1.00 87.69 92 MET A N 1
ATOM 721 C CA . MET A 1 92 ? -5.032 8.584 -0.725 1.00 87.69 92 MET A CA 1
ATOM 722 C C . MET A 1 92 ? -6.481 9.077 -0.706 1.00 87.69 92 MET A C 1
ATOM 724 O O . MET A 1 92 ? -7.175 8.751 0.251 1.00 87.69 92 MET A O 1
ATOM 728 N N . GLU A 1 93 ? -6.914 9.835 -1.715 1.00 87.44 93 GLU A N 1
ATOM 729 C CA . GLU A 1 93 ? -8.284 10.356 -1.885 1.00 87.44 93 GLU A CA 1
ATOM 730 C C . GLU A 1 93 ? -9.225 9.363 -2.596 1.00 87.44 93 GLU A C 1
ATOM 732 O O . GLU A 1 93 ? -10.377 9.672 -2.891 1.00 87.44 93 GLU A O 1
ATOM 737 N N . ASN A 1 94 ? -8.747 8.156 -2.905 1.00 88.94 94 ASN A N 1
ATOM 738 C CA . ASN A 1 94 ? -9.565 7.118 -3.518 1.00 88.94 94 ASN A CA 1
ATOM 739 C C . ASN A 1 94 ? -10.682 6.654 -2.562 1.00 88.94 94 ASN A C 1
ATOM 741 O O . ASN A 1 94 ? -10.423 6.389 -1.390 1.00 88.94 94 ASN A O 1
ATOM 745 N N . GLU A 1 95 ? -11.902 6.480 -3.078 1.00 89.25 95 GLU A N 1
ATOM 746 C CA . GLU A 1 95 ? -13.096 6.137 -2.284 1.00 89.25 95 GLU A CA 1
ATOM 747 C C . GLU A 1 95 ? -12.917 4.876 -1.423 1.00 89.25 95 GLU A C 1
ATOM 749 O O . GLU A 1 95 ? -13.338 4.842 -0.268 1.00 89.25 95 GLU A O 1
ATOM 754 N N . GLU A 1 96 ? -12.238 3.853 -1.949 1.00 88.00 96 GLU A N 1
ATOM 755 C CA . GLU A 1 96 ? -11.960 2.623 -1.200 1.00 88.00 96 GLU A CA 1
ATOM 756 C C . GLU A 1 96 ? -10.981 2.885 -0.047 1.00 88.00 96 GLU A C 1
ATOM 758 O O . GLU A 1 96 ? -11.156 2.356 1.048 1.00 88.00 96 GLU A O 1
ATOM 763 N N . PHE A 1 97 ? -9.976 3.743 -0.256 1.00 87.31 97 PHE A N 1
ATOM 764 C CA . PHE A 1 97 ? -9.050 4.135 0.809 1.00 87.31 97 PHE A CA 1
ATOM 765 C C . PHE A 1 97 ? -9.746 4.955 1.896 1.00 87.31 97 PHE A C 1
ATOM 767 O O . PHE A 1 97 ? -9.487 4.726 3.076 1.00 87.31 97 PHE A O 1
ATOM 774 N N . GLU A 1 98 ? -10.643 5.866 1.526 1.00 87.88 98 GLU A N 1
ATOM 775 C CA . GLU A 1 98 ? -11.444 6.625 2.492 1.00 87.88 98 GLU A CA 1
ATOM 776 C C . GLU A 1 98 ? -12.367 5.712 3.312 1.00 87.88 98 GLU A C 1
ATOM 778 O O . GLU A 1 98 ? -12.454 5.853 4.533 1.00 87.88 98 GLU A O 1
ATOM 783 N N . ALA A 1 99 ? -12.977 4.701 2.685 1.00 90.69 99 ALA A N 1
ATOM 784 C CA . ALA A 1 99 ? -13.766 3.700 3.400 1.00 90.69 99 ALA A CA 1
ATOM 785 C C . ALA A 1 99 ? -12.923 2.919 4.426 1.00 90.69 99 ALA A C 1
ATOM 787 O O . ALA A 1 99 ? -13.376 2.679 5.549 1.00 90.69 99 ALA A O 1
ATOM 788 N N . ILE A 1 100 ? -11.687 2.551 4.073 1.00 88.94 100 ILE A N 1
ATOM 789 C CA . ILE A 1 100 ? -10.761 1.867 4.985 1.00 88.94 100 ILE A CA 1
ATOM 790 C C . ILE A 1 100 ? -10.337 2.792 6.134 1.00 88.94 100 ILE A C 1
ATOM 792 O O . ILE A 1 100 ? -10.394 2.379 7.291 1.00 88.94 100 ILE A O 1
ATOM 796 N N . LYS A 1 101 ? -9.980 4.055 5.857 1.00 86.38 101 LYS A N 1
ATOM 797 C CA . LYS A 1 101 ? -9.655 5.048 6.902 1.00 86.38 101 LYS A CA 1
ATOM 798 C C . LYS A 1 101 ? -10.808 5.234 7.888 1.00 86.38 101 LYS A C 1
ATOM 800 O O . LYS A 1 101 ? -10.577 5.261 9.094 1.00 86.38 101 LYS A O 1
ATOM 805 N N . LEU A 1 102 ? -12.044 5.293 7.392 1.00 87.00 102 LEU A N 1
ATOM 806 C CA . LEU A 1 102 ? -13.234 5.403 8.236 1.00 87.00 102 LEU A CA 1
ATOM 807 C C . LEU A 1 102 ? -13.421 4.171 9.138 1.00 87.00 102 LEU A C 1
ATOM 809 O O . LEU A 1 102 ? -13.798 4.299 10.304 1.00 87.00 102 LEU A O 1
ATOM 813 N N . LYS A 1 103 ? -13.134 2.963 8.634 1.00 88.31 103 LYS A N 1
ATOM 814 C CA . LYS A 1 103 ? -13.130 1.749 9.470 1.00 88.31 103 LYS A CA 1
ATOM 815 C C . LYS A 1 103 ? -12.052 1.826 10.555 1.00 88.31 103 LYS A C 1
ATOM 817 O O . LYS A 1 103 ? -12.337 1.525 11.712 1.00 88.31 103 LYS A O 1
ATOM 822 N N . LEU A 1 104 ? -10.850 2.278 10.204 1.00 85.06 104 LEU A N 1
ATOM 823 C CA . LEU A 1 104 ? -9.721 2.404 11.130 1.00 85.06 104 LEU A CA 1
ATOM 824 C C . LEU A 1 104 ? -9.978 3.420 12.253 1.00 85.06 104 LEU A C 1
ATOM 826 O O . LEU A 1 104 ? -9.675 3.137 13.414 1.00 85.06 104 LEU A O 1
ATOM 830 N N . SER A 1 105 ? -10.635 4.548 11.959 1.00 81.50 105 SER A N 1
ATOM 831 C CA . SER A 1 105 ? -11.014 5.506 13.006 1.00 81.50 105 SER A CA 1
ATOM 832 C C . SER A 1 105 ? -11.951 4.894 14.055 1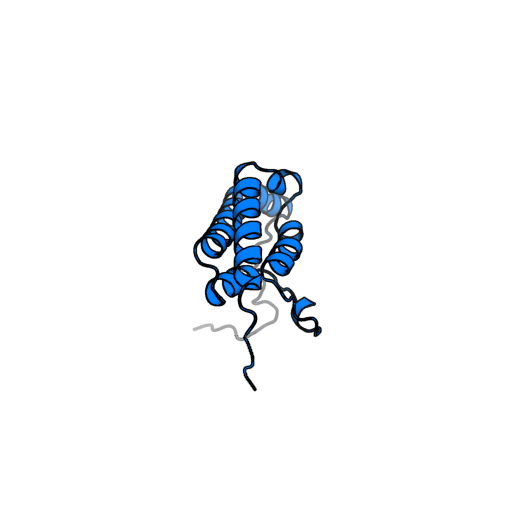.00 81.50 105 SER A C 1
ATOM 834 O O . SER A 1 105 ? -11.845 5.217 15.238 1.00 81.50 105 SER A O 1
ATOM 836 N N . ASN A 1 106 ? -12.818 3.956 13.653 1.00 79.44 106 ASN A N 1
ATOM 837 C CA . ASN A 1 106 ? -13.728 3.269 14.575 1.00 79.44 106 ASN A CA 1
ATOM 838 C C . ASN A 1 106 ? -12.989 2.258 15.471 1.00 79.44 106 ASN A C 1
ATOM 840 O O . ASN A 1 106 ? -13.325 2.102 16.648 1.00 79.44 106 ASN A O 1
ATOM 844 N N . VAL A 1 107 ? -11.947 1.609 14.946 1.00 75.94 107 VAL A N 1
ATOM 845 C CA . VAL A 1 107 ? -11.079 0.697 15.709 1.00 75.94 107 VAL A CA 1
ATOM 846 C C . VAL A 1 107 ? -10.364 1.437 16.844 1.00 75.94 107 VAL A C 1
ATOM 848 O O . VAL A 1 107 ? -10.386 0.981 17.988 1.00 75.94 107 VAL A O 1
ATOM 851 N N . SER A 1 108 ? -9.804 2.618 16.563 1.00 62.75 108 SER A N 1
ATOM 852 C CA . SER A 1 108 ? -9.131 3.450 17.574 1.00 62.75 108 SER A CA 1
ATOM 853 C C . SER A 1 108 ? -10.067 3.838 18.730 1.00 62.75 108 SER A C 1
ATOM 855 O O . SER A 1 108 ? -9.706 3.723 19.905 1.00 62.75 108 SER A O 1
ATOM 857 N N . THR A 1 109 ? -11.322 4.191 18.424 1.00 57.31 109 THR A N 1
ATOM 858 C CA . THR A 1 109 ? -12.318 4.530 19.456 1.00 57.31 109 THR A CA 1
ATOM 859 C C . THR A 1 109 ? -12.722 3.350 20.346 1.00 57.31 109 THR A C 1
ATOM 861 O O . THR A 1 109 ? -13.066 3.557 21.508 1.00 57.31 109 THR A O 1
ATOM 864 N N . SER A 1 110 ? -12.631 2.113 19.846 1.00 55.66 110 SER A N 1
ATOM 865 C CA . SER A 1 110 ? -12.910 0.897 20.623 1.00 55.66 110 SER A CA 1
ATOM 866 C C . SER A 1 110 ? -11.822 0.605 21.661 1.00 55.66 110 SER A C 1
ATOM 868 O O . SER A 1 110 ? -12.113 0.088 22.740 1.00 55.66 110 SER A O 1
ATOM 870 N N . GLN A 1 111 ? -10.562 0.916 21.350 1.00 51.81 111 GLN A N 1
ATOM 871 C CA . GLN A 1 111 ? -9.423 0.577 22.206 1.00 51.81 111 GLN A CA 1
ATOM 872 C C . GLN A 1 111 ? -9.257 1.556 23.384 1.00 51.81 111 GLN A C 1
ATOM 874 O O . GLN A 1 111 ? -8.713 1.187 24.423 1.00 51.81 111 GLN A O 1
ATOM 879 N N . GLY A 1 112 ? -9.817 2.767 23.282 1.00 39.56 112 GLY A N 1
ATOM 880 C CA . GLY A 1 112 ? -9.858 3.759 24.367 1.00 39.56 112 GLY A CA 1
ATOM 881 C C . GLY A 1 112 ? -10.848 3.460 25.507 1.00 39.56 112 GLY A C 1
ATOM 882 O O . GLY A 1 112 ? -10.940 4.248 26.447 1.00 39.56 112 GLY A O 1
ATOM 883 N N . GLY A 1 113 ? -11.601 2.354 25.440 1.00 33.34 113 GLY A N 1
ATOM 884 C CA . GLY A 1 113 ? -12.637 2.000 26.420 1.00 33.34 113 GLY A CA 1
ATOM 885 C C . GLY A 1 113 ? -12.175 1.157 27.614 1.00 33.34 113 GLY A C 1
ATOM 886 O O . GLY A 1 113 ? -12.907 1.060 28.597 1.00 33.34 113 GLY A O 1
ATOM 887 N N . ILE A 1 114 ? -10.978 0.561 27.582 1.00 40.72 114 ILE A N 1
ATOM 888 C CA . ILE A 1 114 ? -10.475 -0.243 28.709 1.00 40.72 114 ILE A CA 1
ATOM 889 C C . ILE A 1 114 ? -9.666 0.669 29.635 1.00 40.72 114 ILE A C 1
ATOM 891 O O . ILE A 1 114 ? -8.439 0.618 29.697 1.00 40.72 114 ILE A O 1
ATOM 895 N N . GLN A 1 115 ? -10.369 1.527 30.377 1.00 38.19 115 GLN A N 1
ATOM 896 C CA . GLN A 1 115 ? -9.834 1.996 31.651 1.00 38.19 115 GLN A CA 1
ATOM 897 C C . GLN A 1 115 ? -9.769 0.774 32.563 1.00 38.19 115 GLN A C 1
ATOM 899 O O . GLN A 1 115 ? -10.794 0.271 33.022 1.00 38.19 115 GLN A O 1
ATOM 904 N N . VAL A 1 116 ? -8.558 0.263 32.783 1.00 38.06 116 VAL A N 1
ATOM 905 C CA . VAL A 1 116 ? -8.289 -0.674 33.872 1.00 38.06 116 VAL A CA 1
ATOM 906 C C . VAL A 1 116 ? -8.663 0.052 35.161 1.00 38.06 116 VAL A C 1
ATOM 908 O O . VAL A 1 116 ? -7.942 0.930 35.633 1.00 38.06 116 VAL A O 1
ATOM 911 N N . LEU A 1 117 ? -9.840 -0.285 35.683 1.00 38.06 117 LEU A N 1
ATOM 912 C CA . LEU A 1 117 ? -10.285 0.045 37.025 1.00 38.06 117 LEU A CA 1
ATOM 913 C C . LEU A 1 117 ? -9.294 -0.620 37.987 1.00 38.06 117 LEU A C 1
ATOM 915 O O . LEU A 1 117 ? -9.371 -1.819 38.243 1.00 38.06 117 LEU A O 1
ATOM 919 N N . ILE A 1 118 ? -8.312 0.142 38.465 1.00 39.44 118 ILE A N 1
ATOM 920 C CA . ILE A 1 118 ? -7.516 -0.267 39.618 1.00 39.44 118 ILE A CA 1
ATOM 921 C C . ILE A 1 118 ? -8.436 -0.088 40.829 1.00 39.44 118 ILE A C 1
ATOM 923 O O . ILE A 1 118 ? -8.598 1.020 41.339 1.00 39.44 118 ILE A O 1
ATOM 927 N N . GLU A 1 119 ? -9.100 -1.169 41.235 1.00 41.53 119 GLU A N 1
ATOM 928 C CA . GLU A 1 119 ? -9.746 -1.253 42.542 1.00 41.53 119 GLU A CA 1
ATOM 929 C C . GLU A 1 119 ? -8.678 -1.451 43.628 1.00 41.53 119 GLU A C 1
ATOM 931 O O . GLU A 1 119 ? -8.025 -2.490 43.678 1.00 41.53 119 GLU A O 1
ATOM 936 N N . THR A 1 120 ? -8.576 -0.417 44.476 1.00 42.16 120 THR A N 1
ATOM 937 C CA . THR A 1 120 ? -8.056 -0.331 45.865 1.00 42.16 120 THR A CA 1
ATOM 938 C C . THR A 1 120 ? -6.644 -0.801 46.191 1.00 42.16 120 THR A C 1
ATOM 940 O O . THR A 1 120 ? -6.384 -2.021 46.203 1.00 42.16 120 THR A O 1
#

Sequence (120 aa):
DYHGRGGHHESELGSVNLPVLVLHDFLKVARPIWCNAIKNILECYAEEPSDTNLETITRFGRTRVFKGGSPLNCGQDLIDHCLPLWLSSQEMENEEFEAIKLKLSNVSTSQGGIQVLIET

Radius of gyration: 21.38 Å; Cα contacts (8 Å, |Δi|>4): 44; chains: 1; bounding box: 53×39×64 Å

Solvent-accessible surface area (backbone atoms only — not comparable to full-atom values): 7617 Å² total; per-residue (Å²): 136,86,80,81,77,88,53,96,73,62,67,63,81,77,63,75,88,72,51,69,66,58,53,51,54,50,48,60,71,44,39,64,60,52,53,49,52,52,49,51,52,54,46,51,27,52,78,44,84,40,72,70,40,53,47,60,65,53,68,77,50,88,58,72,71,76,77,63,88,66,79,72,89,40,76,61,61,53,49,70,62,47,46,72,78,77,42,54,74,72,64,56,68,31,68,69,48,47,54,48,52,57,47,40,58,54,53,58,62,60,66,73,67,73,71,80,76,80,78,129

Organism: NCBI:txid97028

pLDDT: mean 74.14, std 17.75, range [33.34, 94.25]

Mean predicted aligned error: 12.69 Å